Protein AF-A0A924NYM6-F1 (afdb_monomer_lite)

Sequence (55 aa):
MNILISLIVYLVIFGLIWWLVSMLPLPGPVAQIVRVLFIILLILIVLSVFGIIPG

Radius of gyration: 13.15 Å; chains: 1; bounding box: 35×10×32 Å

pLDDT: mean 82.32, std 6.2, range [54.0, 90.19]

Structure (mmCIF, N/CA/C/O backbone):
data_AF-A0A924NYM6-F1
#
_entry.id   AF-A0A924NYM6-F1
#
loop_
_atom_site.group_PDB
_atom_site.id
_atom_site.type_symbol
_atom_site.label_atom_id
_atom_site.label_alt_id
_atom_site.label_comp_id
_atom_site.label_asym_id
_atom_site.label_entity_id
_atom_site.label_seq_id
_atom_site.pdbx_PDB_ins_code
_atom_site.Cartn_x
_atom_site.Cartn_y
_atom_site.Cartn_z
_atom_site.occupancy
_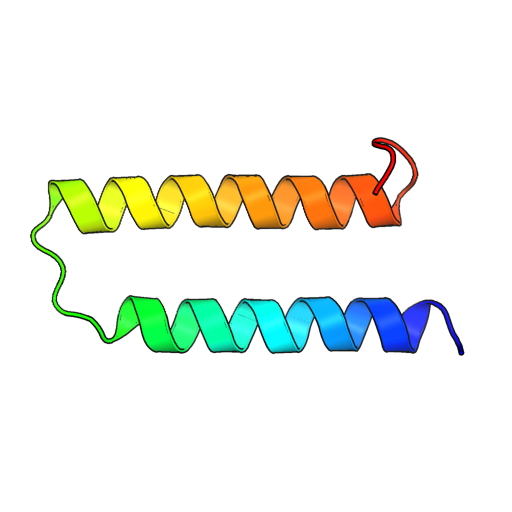atom_site.B_iso_or_equiv
_atom_site.auth_seq_id
_atom_site.auth_comp_id
_atom_site.auth_asym_id
_atom_site.auth_atom_id
_atom_site.pdbx_PDB_model_num
ATOM 1 N N . MET A 1 1 ? 12.786 -7.848 -19.222 1.00 54.00 1 MET A N 1
ATOM 2 C CA . MET A 1 1 ? 11.474 -7.169 -19.128 1.00 54.00 1 MET A CA 1
ATOM 3 C C . MET A 1 1 ? 11.741 -5.776 -18.567 1.00 54.00 1 MET A C 1
ATOM 5 O O . MET A 1 1 ? 12.390 -5.702 -17.536 1.00 54.00 1 MET A O 1
ATOM 9 N N . ASN A 1 2 ? 11.421 -4.699 -19.295 1.00 81.12 2 ASN A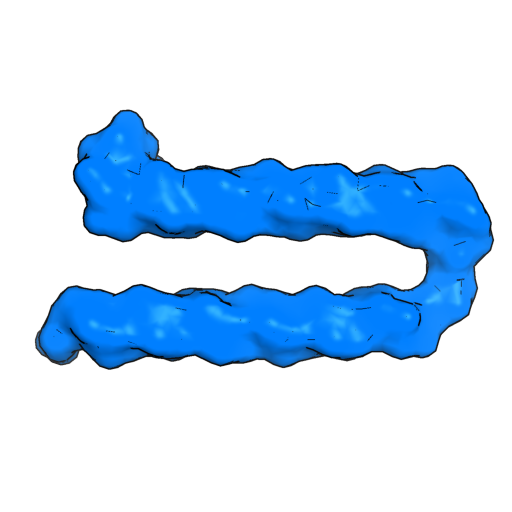 N 1
ATOM 10 C CA . ASN A 1 2 ? 11.864 -3.333 -18.958 1.00 81.12 2 ASN A CA 1
ATOM 11 C C . ASN A 1 2 ? 11.422 -2.930 -17.539 1.00 81.12 2 ASN A C 1
ATOM 13 O O . ASN A 1 2 ? 10.248 -3.082 -17.222 1.00 81.12 2 ASN A O 1
ATOM 17 N N . ILE A 1 3 ? 12.328 -2.377 -16.723 1.00 79.19 3 ILE A N 1
ATOM 18 C CA . ILE A 1 3 ? 12.066 -1.887 -15.348 1.00 79.19 3 ILE A CA 1
ATOM 19 C C . ILE A 1 3 ? 10.798 -1.023 -15.266 1.00 79.19 3 ILE A C 1
ATOM 21 O O . ILE A 1 3 ? 10.019 -1.143 -14.323 1.00 79.19 3 ILE A O 1
ATOM 25 N N . LEU A 1 4 ? 10.547 -0.215 -16.299 1.00 79.56 4 LEU A N 1
ATOM 26 C CA . LEU A 1 4 ? 9.340 0.600 -16.423 1.00 79.56 4 LEU A CA 1
ATOM 27 C C . LEU A 1 4 ? 8.048 -0.236 -16.400 1.00 79.56 4 LEU A C 1
ATOM 29 O O . LEU A 1 4 ? 7.078 0.141 -15.754 1.00 79.56 4 LEU A O 1
ATOM 33 N N . ILE A 1 5 ? 8.041 -1.380 -17.090 1.00 85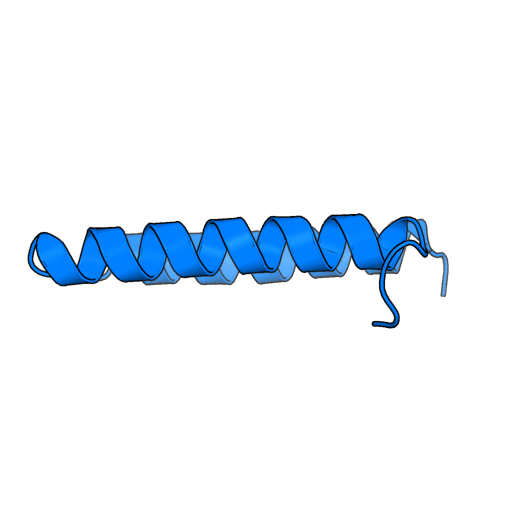.44 5 ILE A N 1
ATOM 34 C CA . ILE A 1 5 ? 6.889 -2.287 -17.165 1.00 85.44 5 ILE A CA 1
ATOM 35 C C . ILE A 1 5 ? 6.645 -2.910 -15.793 1.00 85.44 5 ILE A C 1
ATOM 37 O O . ILE A 1 5 ? 5.509 -2.920 -15.334 1.00 85.44 5 ILE A O 1
ATOM 41 N N . SER A 1 6 ? 7.697 -3.366 -15.108 1.00 80.44 6 SER A N 1
ATOM 42 C CA . SER A 1 6 ? 7.567 -3.918 -13.755 1.00 80.44 6 SER A CA 1
ATOM 43 C C . SER A 1 6 ? 6.996 -2.887 -12.778 1.00 80.44 6 SER A C 1
ATOM 45 O O . SER A 1 6 ? 6.081 -3.205 -12.025 1.00 80.44 6 SER A O 1
ATOM 47 N N . LEU A 1 7 ? 7.465 -1.636 -12.836 1.00 79.62 7 LEU A N 1
ATOM 48 C CA . LEU A 1 7 ? 6.966 -0.556 -11.981 1.00 79.62 7 LEU A CA 1
ATOM 49 C C . LEU A 1 7 ? 5.481 -0.258 -12.225 1.00 79.62 7 LEU A C 1
ATOM 51 O O . LEU A 1 7 ? 4.704 -0.147 -11.277 1.00 79.62 7 LEU A O 1
ATOM 55 N N . ILE A 1 8 ? 5.077 -0.172 -13.494 1.00 86.94 8 ILE A N 1
ATOM 56 C CA . ILE A 1 8 ? 3.676 0.038 -13.878 1.00 86.94 8 ILE A CA 1
ATOM 57 C C . ILE A 1 8 ? 2.815 -1.133 -13.399 1.00 86.94 8 ILE A C 1
ATOM 59 O O . ILE A 1 8 ? 1.762 -0.910 -12.809 1.00 86.94 8 ILE A O 1
ATOM 63 N N . VAL A 1 9 ? 3.266 -2.374 -13.600 1.00 87.56 9 VAL A N 1
ATOM 64 C CA . VAL A 1 9 ? 2.540 -3.573 -13.159 1.00 87.56 9 VAL A CA 1
ATOM 65 C C . VAL A 1 9 ? 2.353 -3.569 -11.641 1.00 87.56 9 VAL A C 1
ATOM 67 O O . VAL A 1 9 ? 1.236 -3.802 -11.180 1.00 87.56 9 VAL A O 1
ATOM 70 N N . TYR A 1 10 ? 3.383 -3.229 -10.861 1.00 82.50 10 TYR A N 1
ATOM 71 C CA . TYR A 1 10 ? 3.251 -3.115 -9.406 1.00 82.50 10 TYR A CA 1
ATOM 72 C C . TYR A 1 10 ? 2.263 -2.025 -8.996 1.00 82.50 10 TYR A C 1
ATOM 74 O O . TYR A 1 10 ? 1.391 -2.289 -8.172 1.00 82.50 10 TYR A O 1
ATOM 82 N N . LEU A 1 11 ? 2.334 -0.833 -9.594 1.00 84.62 11 LEU A N 1
ATOM 83 C CA . LEU A 1 11 ? 1.404 0.260 -9.292 1.00 84.62 11 LEU A CA 1
ATOM 84 C C . LEU A 1 11 ? -0.044 -0.088 -9.654 1.00 84.62 11 LEU A C 1
ATOM 86 O O . LEU A 1 11 ? -0.957 0.253 -8.904 1.00 84.62 11 LEU A O 1
ATOM 90 N N . VAL A 1 12 ? -0.261 -0.789 -10.768 1.00 90.12 12 VAL A N 1
ATOM 91 C CA . VAL A 1 12 ? -1.596 -1.217 -11.208 1.00 90.12 12 VAL A CA 1
ATOM 92 C C . VAL A 1 12 ? -2.159 -2.297 -10.286 1.00 90.12 12 VAL A C 1
ATOM 94 O O . VAL A 1 12 ? -3.288 -2.156 -9.822 1.00 90.12 12 VAL A O 1
ATOM 97 N N . ILE A 1 13 ? -1.388 -3.344 -9.971 1.00 88.94 13 ILE A N 1
ATOM 98 C CA . ILE A 1 13 ? -1.813 -4.402 -9.035 1.00 88.94 13 ILE A CA 1
ATOM 99 C C . ILE A 1 13 ? -2.142 -3.787 -7.676 1.00 88.94 13 ILE A C 1
ATOM 101 O O . ILE A 1 13 ? -3.192 -4.061 -7.099 1.00 88.94 13 ILE A O 1
ATOM 105 N N . PHE A 1 14 ? -1.274 -2.907 -7.188 1.00 85.00 14 PHE A N 1
ATOM 106 C CA . PHE A 1 14 ? -1.468 -2.228 -5.919 1.00 85.00 14 PHE A CA 1
ATOM 107 C C . PHE A 1 14 ? -2.705 -1.319 -5.940 1.00 85.00 14 PHE A C 1
ATOM 109 O O . PHE A 1 14 ? -3.553 -1.402 -5.056 1.00 85.00 14 PHE A O 1
ATOM 116 N N . GLY A 1 15 ? -2.887 -0.514 -6.987 1.00 87.00 15 GLY A N 1
ATOM 117 C CA . GLY A 1 15 ? -4.082 0.314 -7.160 1.00 87.00 15 GLY A CA 1
ATOM 118 C C . GLY A 1 15 ? -5.380 -0.503 -7.202 1.00 87.00 15 GLY A C 1
ATOM 119 O O . GLY A 1 15 ? -6.371 -0.107 -6.590 1.00 87.00 15 GLY A O 1
ATOM 120 N N . LEU A 1 16 ? -5.370 -1.670 -7.852 1.00 88.62 16 LEU A N 1
ATOM 121 C CA . LEU A 1 16 ? -6.518 -2.583 -7.901 1.00 88.62 16 LEU A CA 1
ATOM 122 C C . LEU A 1 16 ? -6.839 -3.192 -6.531 1.00 88.62 16 LEU A C 1
ATOM 124 O O . LEU A 1 16 ? -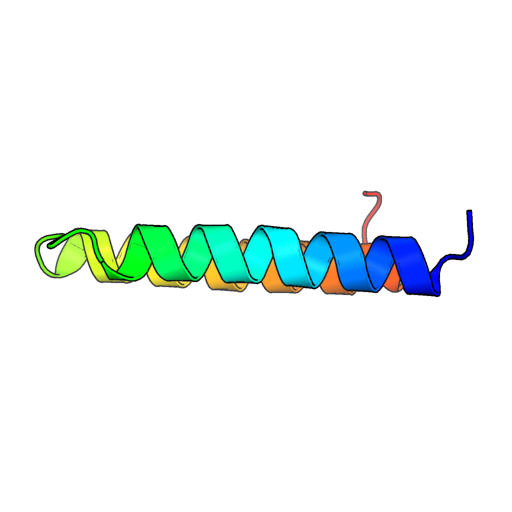8.006 -3.228 -6.140 1.00 88.62 16 LEU A O 1
ATOM 128 N N . ILE A 1 17 ? -5.823 -3.624 -5.776 1.00 85.12 17 ILE A N 1
ATOM 129 C CA . ILE A 1 17 ? -6.012 -4.142 -4.410 1.00 85.12 17 ILE A CA 1
ATOM 130 C C . ILE A 1 17 ? -6.593 -3.044 -3.511 1.00 85.12 17 ILE A C 1
ATOM 132 O O . ILE A 1 17 ? -7.537 -3.303 -2.767 1.00 85.12 17 ILE A O 1
ATOM 136 N N . TRP A 1 18 ? -6.093 -1.809 -3.614 1.00 82.50 18 TRP A N 1
ATOM 137 C CA . TRP A 1 18 ? -6.625 -0.675 -2.853 1.00 82.50 18 TRP A CA 1
ATOM 138 C C . TRP A 1 18 ? -8.089 -0.407 -3.153 1.00 82.50 18 TRP A C 1
ATOM 140 O O . TRP A 1 18 ? -8.896 -0.202 -2.247 1.00 82.50 18 TRP A O 1
ATOM 150 N N . TRP A 1 19 ? -8.418 -0.397 -4.443 1.00 85.25 19 TRP A N 1
ATOM 151 C CA . TRP A 1 19 ? -9.760 -0.132 -4.920 1.00 85.25 19 TRP A CA 1
ATOM 152 C C . TRP A 1 19 ? -10.743 -1.167 -4.366 1.00 85.25 19 TRP A C 1
ATOM 154 O O . TRP A 1 19 ? -11.750 -0.784 -3.770 1.00 85.25 19 TRP A O 1
ATOM 164 N N . LEU A 1 20 ? -10.397 -2.457 -4.427 1.00 82.56 20 LEU A N 1
ATOM 165 C CA . LEU A 1 20 ? -11.201 -3.532 -3.836 1.00 82.56 20 LEU A CA 1
ATOM 166 C C . LEU A 1 20 ? -11.338 -3.404 -2.313 1.00 82.56 20 LEU A C 1
ATOM 168 O O . LEU A 1 20 ? -12.440 -3.524 -1.779 1.00 82.56 20 LEU A O 1
ATOM 172 N N . VAL A 1 21 ? -10.244 -3.115 -1.607 1.00 80.62 21 VAL A N 1
ATOM 173 C CA . VAL A 1 21 ? -10.250 -2.931 -0.148 1.00 80.62 21 VAL A CA 1
ATOM 174 C C . VAL A 1 21 ? -11.121 -1.742 0.267 1.00 80.62 21 VAL A C 1
ATOM 176 O O . VAL A 1 21 ? -11.811 -1.815 1.280 1.00 80.62 21 VAL A O 1
ATOM 179 N N . SER A 1 22 ? -11.137 -0.664 -0.521 1.00 78.69 22 SER A N 1
ATOM 180 C CA . SER A 1 22 ? -11.940 0.531 -0.233 1.00 78.69 22 SER A CA 1
ATOM 181 C C . SER A 1 22 ? -13.450 0.311 -0.361 1.00 78.69 22 SER A C 1
ATOM 183 O O . SER A 1 22 ? -14.224 1.055 0.238 1.00 78.69 22 SER A O 1
ATOM 185 N N . MET A 1 23 ? -13.868 -0.710 -1.116 1.00 83.31 23 MET A N 1
ATOM 186 C CA . MET A 1 23 ? -15.277 -1.082 -1.266 1.00 83.31 23 MET A CA 1
ATOM 187 C C . MET A 1 23 ? -15.786 -1.983 -0.140 1.00 83.31 23 MET A C 1
ATOM 189 O O . MET A 1 23 ? -16.997 -2.155 -0.006 1.00 83.31 23 MET A O 1
ATOM 193 N N . LEU A 1 24 ? -14.895 -2.548 0.681 1.00 83.00 24 LEU A N 1
ATOM 194 C CA . LEU A 1 24 ? -15.307 -3.282 1.869 1.00 83.00 24 LEU A CA 1
ATOM 195 C C . LEU A 1 24 ? -15.783 -2.281 2.932 1.00 83.00 24 LEU A C 1
ATOM 197 O O . LEU A 1 24 ? -15.001 -1.420 3.345 1.00 83.00 24 LEU A O 1
ATOM 201 N N . PRO A 1 25 ? -17.034 -2.387 3.419 1.00 79.69 25 PRO A N 1
ATOM 202 C CA . PRO A 1 25 ? -17.517 -1.574 4.527 1.00 79.69 25 PRO A CA 1
ATOM 203 C C . PRO A 1 25 ? -16.848 -2.048 5.824 1.00 79.69 25 PRO A C 1
ATOM 205 O O . PRO A 1 25 ? -17.402 -2.827 6.597 1.00 79.69 25 PRO A O 1
ATOM 208 N N . LEU A 1 26 ? -15.608 -1.614 6.037 1.00 80.12 26 LEU A N 1
ATOM 209 C CA . LEU A 1 26 ? -14.837 -1.909 7.236 1.00 80.12 26 LEU A CA 1
ATOM 210 C C . LEU A 1 26 ? -15.221 -0.905 8.339 1.00 80.12 26 LEU A C 1
ATOM 212 O O . LEU A 1 26 ? -15.174 0.306 8.104 1.00 80.12 26 LEU A O 1
ATOM 216 N N . PRO A 1 27 ? -15.581 -1.364 9.551 1.00 79.75 27 PRO A N 1
ATOM 217 C CA . PRO A 1 27 ? -15.873 -0.478 10.671 1.00 79.75 27 PRO A CA 1
ATOM 218 C C . PRO A 1 27 ? -14.624 0.321 11.067 1.00 79.75 27 PRO A C 1
ATOM 220 O O . PRO A 1 27 ? -13.505 -0.198 11.067 1.00 79.75 27 PRO A O 1
ATOM 223 N N . GLY A 1 28 ? -14.841 1.598 11.394 1.00 83.62 28 GLY A N 1
ATOM 224 C CA . GLY A 1 28 ? -13.843 2.678 11.449 1.00 83.62 28 GLY A CA 1
ATOM 225 C C . GLY A 1 28 ? -12.393 2.294 11.786 1.00 83.62 28 GLY A C 1
ATOM 226 O O . GLY A 1 28 ? -11.522 2.511 10.940 1.00 83.62 28 GLY A O 1
ATOM 227 N N . PRO A 1 29 ? -12.103 1.712 12.971 1.00 81.12 29 PRO A N 1
ATOM 228 C CA . PRO A 1 29 ? -10.728 1.429 13.389 1.00 81.12 29 PRO A CA 1
ATOM 229 C C . PRO A 1 29 ? -9.984 0.494 12.430 1.00 81.12 29 PRO A C 1
ATOM 231 O O . PRO A 1 29 ? -8.802 0.691 12.156 1.00 81.12 29 PRO A O 1
ATOM 234 N N . VAL A 1 30 ? -10.681 -0.495 11.866 1.00 84.38 30 VAL A N 1
ATOM 235 C CA . VAL A 1 30 ? -10.086 -1.480 10.953 1.00 84.38 30 VAL A CA 1
ATOM 236 C C . VAL A 1 30 ? -9.784 -0.841 9.601 1.00 84.38 30 VAL A 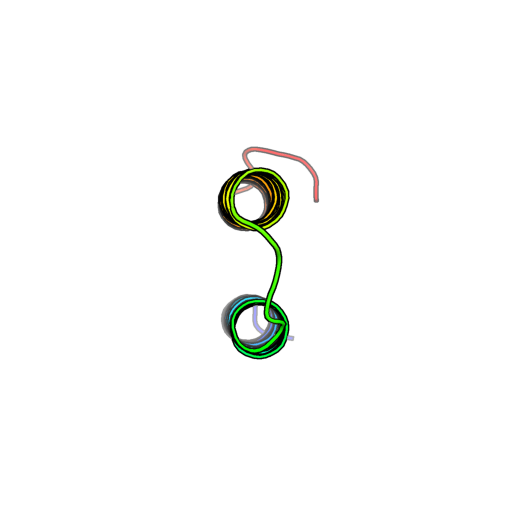C 1
ATOM 238 O O . VAL A 1 30 ? -8.702 -1.047 9.056 1.00 84.38 30 VAL A O 1
ATOM 241 N N . ALA A 1 31 ? -10.689 0.001 9.094 1.00 82.50 31 ALA A N 1
ATOM 242 C CA . ALA A 1 31 ? -10.467 0.743 7.856 1.00 82.50 31 ALA A CA 1
ATOM 243 C C . ALA A 1 31 ? -9.217 1.630 7.949 1.00 82.50 31 ALA A C 1
ATOM 245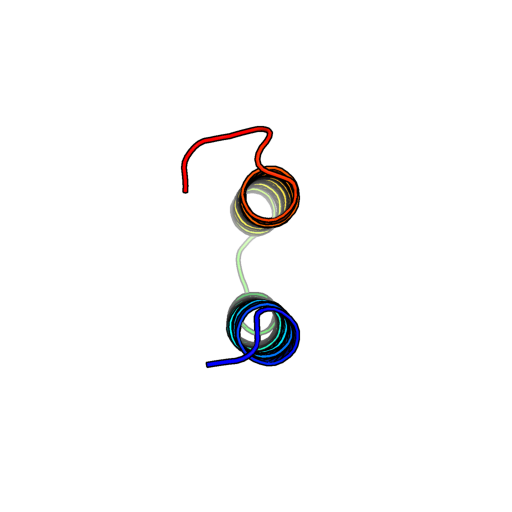 O O . ALA A 1 31 ? -8.433 1.700 7.003 1.00 82.50 31 ALA A O 1
ATOM 246 N N . GLN A 1 32 ? -8.998 2.265 9.105 1.00 83.69 32 GLN A N 1
ATOM 247 C CA . GLN A 1 32 ? -7.822 3.094 9.353 1.00 83.69 32 GLN A CA 1
ATOM 248 C C . GLN A 1 32 ? -6.530 2.264 9.402 1.00 83.69 32 GLN A C 1
ATOM 250 O O . GLN A 1 32 ? -5.552 2.643 8.761 1.00 83.69 32 GLN A O 1
ATOM 255 N N . ILE A 1 33 ? -6.531 1.118 10.091 1.00 87.62 33 ILE A N 1
ATOM 256 C CA . ILE A 1 33 ? -5.366 0.218 10.166 1.00 87.62 33 ILE A CA 1
ATOM 257 C C . ILE A 1 33 ? -4.982 -0.295 8.775 1.00 87.62 33 ILE A C 1
ATOM 259 O O . ILE A 1 33 ? -3.811 -0.241 8.398 1.00 87.62 33 ILE A O 1
ATOM 263 N N . VAL A 1 34 ? -5.963 -0.739 7.985 1.00 86.38 34 VAL A N 1
ATOM 264 C CA . VAL A 1 34 ? -5.726 -1.214 6.617 1.00 86.38 34 VAL A CA 1
ATOM 265 C C . VAL A 1 34 ? -5.187 -0.084 5.738 1.00 86.38 34 VAL A C 1
ATOM 267 O O . VAL A 1 34 ? -4.235 -0.300 4.992 1.00 86.38 34 VAL A O 1
ATOM 270 N N . ARG A 1 35 ? -5.714 1.141 5.883 1.00 83.81 35 ARG A N 1
ATOM 271 C CA . ARG A 1 35 ? -5.197 2.334 5.191 1.00 83.81 35 ARG A CA 1
ATOM 272 C C . ARG A 1 35 ? -3.718 2.572 5.477 1.00 83.81 35 ARG A C 1
ATOM 274 O O . ARG A 1 35 ? -2.944 2.801 4.551 1.00 83.81 35 ARG A O 1
ATOM 281 N N . VAL A 1 36 ? -3.337 2.505 6.750 1.00 88.44 36 VAL A N 1
ATOM 282 C CA . VAL A 1 36 ? -1.958 2.724 7.204 1.00 88.44 36 VAL A CA 1
ATOM 283 C C . VAL A 1 36 ? -1.030 1.621 6.694 1.00 88.44 36 VAL A C 1
ATOM 285 O O . VAL A 1 36 ? 0.015 1.933 6.128 1.00 88.44 36 VAL A O 1
ATOM 288 N N . LEU A 1 37 ? -1.424 0.349 6.815 1.00 87.19 37 LEU A N 1
ATOM 289 C CA . LEU A 1 37 ? -0.649 -0.785 6.291 1.00 87.19 37 LEU A CA 1
ATOM 290 C C . LEU A 1 37 ? -0.403 -0.667 4.786 1.00 87.19 37 LEU A C 1
ATOM 292 O O . LEU A 1 37 ? 0.696 -0.938 4.307 1.00 87.19 37 LEU A O 1
ATOM 296 N N . PHE A 1 38 ? -1.411 -0.223 4.045 1.00 85.19 38 PHE A N 1
ATOM 297 C CA . PHE A 1 38 ? -1.294 -0.035 2.609 1.00 85.19 38 PHE A CA 1
ATOM 298 C C . PHE A 1 38 ? -0.320 1.086 2.255 1.00 85.19 38 PHE A C 1
ATOM 300 O O . PHE A 1 38 ? 0.548 0.916 1.410 1.00 85.19 38 PHE A O 1
ATOM 307 N N . ILE A 1 39 ? -0.393 2.223 2.944 1.00 85.50 39 ILE A N 1
ATOM 308 C CA . ILE A 1 39 ? 0.559 3.318 2.725 1.00 85.50 39 ILE A CA 1
ATOM 309 C C . ILE A 1 39 ? 1.995 2.850 3.009 1.00 85.50 39 ILE A C 1
ATOM 311 O O . ILE A 1 39 ? 2.894 3.148 2.225 1.00 85.50 39 ILE A O 1
ATOM 315 N N . ILE A 1 40 ? 2.208 2.063 4.069 1.00 90.19 40 ILE A N 1
ATOM 316 C CA . ILE A 1 40 ? 3.520 1.484 4.393 1.00 90.19 40 ILE A CA 1
ATOM 317 C C . ILE A 1 40 ? 4.010 0.562 3.268 1.00 90.19 40 ILE A C 1
ATOM 319 O O . ILE A 1 40 ? 5.148 0.701 2.826 1.00 90.19 40 ILE A O 1
ATOM 323 N N . LEU A 1 41 ? 3.161 -0.336 2.759 1.00 85.50 41 LEU A N 1
ATOM 324 C CA . LEU A 1 41 ? 3.515 -1.217 1.639 1.00 85.50 41 LEU A CA 1
ATOM 325 C C . LEU A 1 41 ? 3.856 -0.435 0.364 1.00 85.50 41 LEU A C 1
ATOM 327 O O . LEU A 1 41 ? 4.825 -0.774 -0.312 1.00 85.50 41 LEU A O 1
ATOM 331 N N . LEU A 1 42 ? 3.113 0.634 0.062 1.00 83.56 42 LEU A N 1
ATOM 332 C CA . LEU A 1 42 ? 3.389 1.510 -1.080 1.00 83.56 42 LEU A CA 1
ATOM 333 C C . LEU A 1 42 ? 4.788 2.128 -0.948 1.00 83.56 42 LEU A C 1
ATOM 335 O O . LEU A 1 42 ? 5.586 2.075 -1.882 1.00 83.56 42 LEU A O 1
ATOM 339 N N . ILE A 1 43 ? 5.109 2.651 0.238 1.00 86.38 43 ILE A N 1
ATOM 340 C CA . ILE A 1 43 ? 6.425 3.223 0.537 1.00 86.38 43 ILE A CA 1
ATOM 341 C C . ILE A 1 43 ? 7.525 2.168 0.374 1.00 86.38 43 ILE A C 1
ATOM 343 O O . ILE A 1 43 ? 8.531 2.452 -0.269 1.00 86.38 43 ILE A O 1
ATOM 347 N N . LEU A 1 44 ? 7.338 0.951 0.891 1.00 85.12 44 LEU A N 1
ATOM 348 C CA . LEU A 1 44 ? 8.323 -0.130 0.764 1.00 85.12 44 LEU A CA 1
ATOM 349 C C . LEU A 1 44 ? 8.573 -0.526 -0.696 1.00 85.12 44 LEU A C 1
ATOM 351 O O . LEU A 1 44 ? 9.727 -0.681 -1.086 1.00 85.12 44 LEU A O 1
ATOM 355 N N . ILE A 1 45 ? 7.523 -0.632 -1.514 1.00 81.25 45 ILE A N 1
ATOM 356 C CA . ILE A 1 45 ? 7.650 -0.932 -2.949 1.00 81.25 45 ILE A CA 1
ATOM 357 C C . ILE A 1 45 ? 8.428 0.178 -3.657 1.00 81.25 45 ILE A C 1
ATOM 359 O O . ILE A 1 45 ? 9.344 -0.103 -4.427 1.00 81.25 45 ILE A O 1
ATOM 363 N N . VAL A 1 46 ? 8.106 1.443 -3.378 1.00 82.19 46 VAL A N 1
ATOM 364 C CA . VAL A 1 46 ? 8.816 2.585 -3.968 1.00 82.19 46 VAL A CA 1
ATOM 365 C C . VAL A 1 46 ? 10.288 2.575 -3.548 1.00 82.19 46 VAL A C 1
ATOM 367 O O . VAL A 1 46 ? 11.166 2.651 -4.403 1.00 82.19 46 VAL A O 1
ATOM 370 N N . LEU A 1 47 ? 10.580 2.412 -2.257 1.00 84.19 47 LEU A N 1
ATOM 371 C CA . LEU A 1 47 ? 11.952 2.331 -1.746 1.00 84.19 47 LEU A CA 1
ATOM 372 C C . LEU A 1 47 ? 12.725 1.137 -2.328 1.00 84.19 47 LEU A C 1
ATOM 374 O O . LEU A 1 47 ? 13.919 1.264 -2.599 1.00 84.19 47 LEU A O 1
ATOM 378 N N . SER A 1 48 ? 12.053 0.008 -2.560 1.00 77.69 48 SER A N 1
ATOM 379 C CA . SER A 1 48 ? 12.635 -1.174 -3.201 1.00 77.69 48 SER A CA 1
ATOM 380 C C . SER A 1 48 ? 12.989 -0.925 -4.669 1.00 77.69 48 SER A C 1
ATOM 382 O O . SER A 1 48 ? 14.091 -1.254 -5.106 1.00 77.69 48 SER A O 1
ATOM 384 N N . VAL A 1 49 ? 12.122 -0.237 -5.415 1.00 78.62 49 VAL A N 1
ATOM 385 C CA . VAL A 1 49 ? 12.387 0.167 -6.809 1.00 78.62 49 VAL A CA 1
ATOM 386 C C . VAL A 1 49 ? 13.598 1.098 -6.906 1.00 78.62 49 VAL A C 1
ATOM 388 O O . VAL A 1 49 ? 14.385 0.986 -7.844 1.00 78.62 49 VAL A O 1
ATOM 391 N N . PHE A 1 50 ? 13.773 1.995 -5.934 1.00 81.12 50 PHE A N 1
ATOM 392 C CA . PHE A 1 50 ? 14.946 2.871 -5.848 1.00 81.12 50 PHE A CA 1
ATOM 393 C C . PHE A 1 50 ? 16.191 2.183 -5.257 1.00 81.12 50 PHE A C 1
ATOM 395 O O . PHE A 1 50 ? 17.229 2.828 -5.118 1.00 81.12 50 PHE A O 1
ATOM 402 N N . GLY A 1 51 ? 16.116 0.890 -4.920 1.00 80.19 51 GLY A N 1
ATOM 403 C CA . GLY A 1 51 ? 17.241 0.107 -4.402 1.00 80.19 51 GLY A CA 1
ATOM 404 C C . GLY A 1 51 ? 17.653 0.452 -2.968 1.00 80.19 51 GLY A C 1
ATOM 405 O O . GLY A 1 51 ? 18.736 0.065 -2.538 1.00 80.19 51 GLY A O 1
ATOM 406 N N . ILE A 1 52 ? 16.813 1.178 -2.225 1.00 83.44 52 ILE A N 1
ATOM 407 C CA . ILE A 1 52 ? 17.072 1.570 -0.830 1.00 83.44 52 ILE A CA 1
ATOM 408 C C . ILE A 1 52 ? 16.815 0.390 0.117 1.00 83.44 52 ILE A C 1
ATOM 410 O O . ILE A 1 52 ? 17.482 0.255 1.141 1.00 83.44 52 ILE A O 1
ATOM 414 N N . ILE A 1 53 ? 15.856 -0.475 -0.227 1.00 78.38 53 ILE A N 1
ATOM 415 C CA . ILE A 1 53 ? 15.499 -1.673 0.538 1.00 78.38 53 ILE A CA 1
ATOM 416 C C . ILE A 1 53 ? 15.557 -2.879 -0.409 1.00 78.38 53 ILE A C 1
ATOM 418 O O . ILE A 1 53 ? 15.013 -2.789 -1.511 1.00 78.38 53 ILE A O 1
ATOM 422 N N . PRO A 1 54 ? 16.191 -4.003 -0.028 1.00 70.31 54 PRO A N 1
ATOM 423 C CA . PRO A 1 54 ? 16.119 -5.223 -0.825 1.00 70.31 54 PRO A CA 1
ATOM 424 C C . PRO A 1 54 ? 14.656 -5.681 -0.943 1.00 70.31 54 PRO A C 1
ATOM 426 O O . PRO A 1 54 ? 13.961 -5.802 0.066 1.00 70.31 54 PRO A O 1
ATOM 429 N N . GLY A 1 55 ? 14.198 -5.840 -2.190 1.00 58.88 55 GLY A N 1
ATOM 430 C CA . GLY A 1 55 ? 12.849 -6.296 -2.545 1.00 58.88 55 GLY A CA 1
ATOM 431 C C . GLY A 1 55 ? 12.684 -7.801 -2.479 1.00 58.88 55 GLY A C 1
ATOM 432 O O . GLY A 1 55 ? 13.670 -8.506 -2.792 1.00 58.88 55 GLY A O 1
#

Secondary structure (DSSP, 8-state):
--HHHHHHHHHHHHHHHHHHHHHS---HHHHHHHHHHHHHHHHHHHHHHTTSS--

Foldseek 3Di:
DDLVVVVVVVVVVLVVVVVVLVPPPDPDVVNVVVVVVSVVVVVVVVCCSVVNDPD